Protein AF-A0AB33T6G6-F1 (afdb_monomer)

Structure (mmCIF, N/CA/C/O backbone):
data_AF-A0AB33T6G6-F1
#
_entry.id   AF-A0AB33T6G6-F1
#
loop_
_atom_site.group_PDB
_atom_site.id
_atom_site.type_symbol
_atom_site.label_atom_id
_atom_site.label_alt_id
_atom_site.label_comp_id
_atom_site.label_asym_id
_atom_site.label_entity_id
_atom_site.label_seq_id
_atom_site.pdbx_PDB_ins_code
_atom_site.Cartn_x
_atom_site.Cartn_y
_atom_site.Cartn_z
_atom_site.occupancy
_atom_site.B_iso_or_equiv
_atom_site.auth_seq_id
_atom_site.auth_comp_id
_atom_site.auth_asym_id
_atom_site.auth_atom_id
_atom_site.pdbx_PDB_model_num
ATOM 1 N N . MET A 1 1 ? -14.603 -18.882 16.325 1.00 35.31 1 MET A N 1
ATOM 2 C CA . MET A 1 1 ? -15.376 -18.020 15.404 1.00 35.31 1 MET A CA 1
ATOM 3 C C . MET A 1 1 ? -14.390 -17.087 14.718 1.00 35.31 1 MET A C 1
ATOM 5 O O . MET A 1 1 ? -13.525 -16.579 15.430 1.00 35.31 1 MET A O 1
ATOM 9 N N . PRO A 1 2 ? -14.438 -16.913 13.386 1.00 43.94 2 PRO A N 1
ATOM 10 C CA . PRO A 1 2 ? -13.569 -15.949 12.714 1.00 43.94 2 PRO A CA 1
ATOM 11 C C . PRO A 1 2 ? -13.846 -14.572 13.319 1.00 43.94 2 PRO A C 1
ATOM 13 O O . PRO A 1 2 ? -15.006 -14.263 13.574 1.00 43.94 2 PRO A O 1
ATOM 16 N N . ARG A 1 3 ? -12.805 -13.794 13.635 1.00 54.28 3 ARG A N 1
ATOM 17 C CA . ARG A 1 3 ? -12.955 -12.442 14.195 1.00 54.28 3 ARG A CA 1
ATOM 18 C C . ARG A 1 3 ? -13.510 -11.539 13.083 1.00 54.28 3 ARG A C 1
ATOM 20 O O . ARG A 1 3 ? -12.729 -11.187 12.201 1.00 54.28 3 ARG A O 1
ATOM 27 N N . PRO A 1 4 ? -14.816 -11.207 13.075 1.00 54.97 4 PRO A N 1
ATOM 28 C CA . PRO A 1 4 ? -15.449 -10.558 11.921 1.00 54.97 4 PRO A CA 1
ATOM 29 C C . PRO A 1 4 ? -14.885 -9.148 11.685 1.00 54.97 4 PRO A C 1
ATOM 31 O O . PRO A 1 4 ? -14.823 -8.649 10.574 1.00 54.97 4 PRO A O 1
ATOM 34 N N . ASP A 1 5 ? -14.357 -8.525 12.736 1.00 68.50 5 ASP A N 1
ATOM 35 C CA . ASP A 1 5 ? -14.033 -7.106 12.780 1.00 68.50 5 ASP A CA 1
ATOM 36 C C . ASP A 1 5 ? -12.799 -6.664 11.980 1.00 68.50 5 ASP A C 1
ATOM 38 O O . ASP A 1 5 ? -12.730 -5.495 11.618 1.00 68.50 5 ASP A O 1
ATOM 42 N N . ILE A 1 6 ? -11.829 -7.538 11.693 1.00 78.00 6 ILE A N 1
ATOM 43 C CA . ILE A 1 6 ? -10.658 -7.156 10.879 1.00 78.00 6 ILE A CA 1
ATOM 44 C C . ILE A 1 6 ? -10.973 -7.289 9.390 1.00 78.00 6 ILE A C 1
ATOM 46 O O . ILE A 1 6 ? -10.716 -6.360 8.625 1.00 78.00 6 ILE A O 1
ATOM 50 N N . GLY A 1 7 ? -11.556 -8.425 8.995 1.00 83.25 7 GLY A N 1
ATOM 51 C CA . GLY A 1 7 ? -11.952 -8.681 7.611 1.00 83.25 7 GLY A CA 1
ATOM 52 C C . GLY A 1 7 ? -13.000 -7.680 7.133 1.00 83.25 7 GLY A C 1
ATOM 53 O O . GLY A 1 7 ? -12.818 -7.074 6.081 1.00 83.25 7 GLY A O 1
ATOM 54 N N . ASP A 1 8 ? -14.025 -7.421 7.950 1.00 88.00 8 ASP A N 1
ATOM 55 C CA . ASP A 1 8 ? -15.102 -6.487 7.609 1.00 88.00 8 ASP A CA 1
ATOM 56 C C . ASP A 1 8 ? -14.605 -5.038 7.513 1.00 88.00 8 ASP A C 1
ATOM 58 O O . ASP A 1 8 ? -15.056 -4.285 6.649 1.00 88.00 8 ASP A O 1
ATOM 62 N N . VAL A 1 9 ? -13.655 -4.633 8.368 1.00 90.12 9 VAL A N 1
ATOM 63 C CA . VAL A 1 9 ? -13.054 -3.292 8.288 1.00 90.12 9 VAL A CA 1
ATOM 64 C C . VAL A 1 9 ? -12.162 -3.159 7.061 1.00 90.12 9 VAL A C 1
ATOM 66 O O . VAL A 1 9 ? -12.222 -2.137 6.378 1.00 90.12 9 VAL A O 1
ATOM 69 N N . ARG A 1 10 ? -11.361 -4.182 6.746 1.00 87.94 10 ARG A N 1
ATOM 70 C CA . ARG A 1 10 ? -10.512 -4.185 5.549 1.00 87.94 10 ARG A CA 1
ATOM 71 C C . ARG A 1 10 ? -11.341 -4.147 4.267 1.00 87.94 10 ARG A C 1
ATOM 73 O O . ARG A 1 10 ? -11.039 -3.356 3.383 1.00 87.94 10 ARG A O 1
ATOM 80 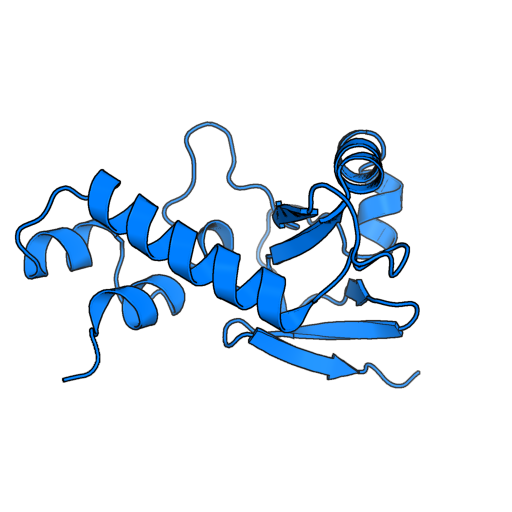N N . ALA A 1 11 ? -12.409 -4.940 4.208 1.00 86.44 11 ALA A N 1
ATOM 81 C CA . ALA A 1 11 ? -13.349 -4.979 3.089 1.00 86.44 11 ALA A CA 1
ATOM 82 C C . ALA A 1 11 ? -14.259 -3.736 3.008 1.00 86.44 11 ALA A C 1
ATOM 84 O O . ALA A 1 11 ? -15.074 -3.628 2.096 1.00 86.44 11 ALA A O 1
ATOM 85 N N . GLY A 1 12 ? -14.170 -2.809 3.969 1.00 88.44 12 GLY A N 1
AT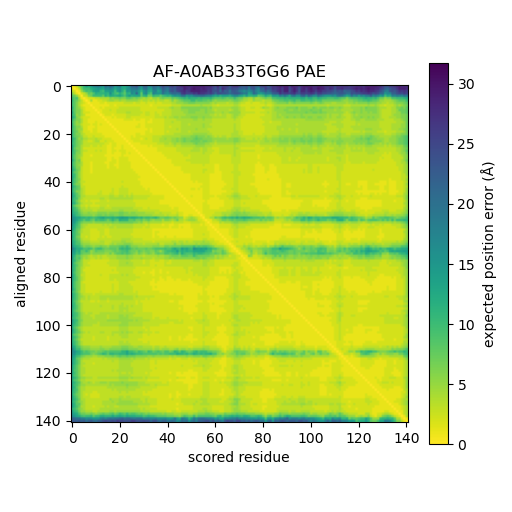OM 86 C CA . GLY A 1 12 ? -15.008 -1.610 4.013 1.00 88.44 12 GLY A CA 1
ATOM 87 C C . GLY A 1 12 ? -16.481 -1.865 4.339 1.00 88.44 12 GLY A C 1
ATOM 88 O O . GLY A 1 12 ? -17.283 -0.939 4.249 1.00 88.44 12 GLY A O 1
ATOM 89 N N . LEU A 1 13 ? -16.838 -3.080 4.765 1.00 90.06 13 LEU A N 1
ATOM 90 C CA . LEU A 1 13 ? -18.183 -3.430 5.230 1.00 90.06 13 LEU A CA 1
ATOM 91 C C . LEU A 1 13 ? -18.527 -2.706 6.537 1.00 90.06 13 LEU A C 1
ATOM 93 O O . LEU A 1 13 ? -19.686 -2.377 6.789 1.00 90.06 13 LEU A O 1
ATOM 97 N N . LEU A 1 14 ? -17.513 -2.430 7.362 1.00 90.50 14 LEU A N 1
ATOM 98 C CA . LEU A 1 14 ? -17.628 -1.625 8.572 1.00 90.50 14 LEU A CA 1
ATOM 99 C C . LEU A 1 14 ? -16.531 -0.565 8.619 1.00 90.50 14 LEU A C 1
ATOM 101 O O . LEU A 1 14 ? -15.361 -0.825 8.359 1.00 90.50 14 LEU A O 1
ATOM 105 N N . THR A 1 15 ? -16.874 0.636 9.072 1.00 91.25 15 THR A N 1
ATOM 106 C CA . THR A 1 15 ? -15.847 1.583 9.519 1.00 91.25 15 THR A CA 1
ATOM 107 C C . THR A 1 15 ? -15.214 1.092 10.822 1.00 91.25 15 THR A C 1
ATOM 109 O O . THR A 1 15 ? -15.870 0.444 11.645 1.00 91.25 15 THR A O 1
ATOM 112 N N . VAL A 1 16 ? -13.972 1.507 11.095 1.00 91.62 16 VAL A N 1
ATOM 113 C CA . VAL A 1 16 ? -13.303 1.256 12.388 1.00 91.62 16 VAL A CA 1
ATOM 114 C C . VAL A 1 16 ? -14.191 1.667 13.569 1.00 91.62 16 VAL A C 1
ATOM 116 O O . VAL A 1 16 ? -14.249 0.968 14.576 1.00 91.62 16 VAL A O 1
ATOM 119 N N . LYS A 1 17 ? -14.912 2.792 13.463 1.00 91.81 17 LYS A N 1
ATOM 120 C CA . LYS A 1 17 ? -15.793 3.283 14.534 1.00 91.81 17 LYS A CA 1
ATOM 121 C C . LYS A 1 17 ? -16.971 2.339 14.788 1.00 91.81 17 LYS A C 1
ATOM 123 O O . LYS A 1 17 ? -17.280 2.069 15.947 1.00 91.81 17 LYS A O 1
ATOM 128 N N . GLN A 1 18 ? -17.617 1.838 13.732 1.00 92.12 18 GLN A N 1
ATOM 129 C CA . GLN A 1 18 ? -18.726 0.886 13.855 1.00 92.12 18 GLN A CA 1
ATOM 130 C C . GLN A 1 18 ? -18.246 -0.442 14.447 1.00 92.12 18 GLN A C 1
ATOM 132 O O . GLN A 1 18 ? -18.812 -0.905 15.436 1.00 92.12 18 GLN A O 1
ATOM 137 N N . ALA A 1 19 ? -17.160 -1.002 13.911 1.00 92.19 19 ALA A N 1
ATOM 138 C CA . ALA A 1 19 ? -16.590 -2.252 14.402 1.00 92.19 19 ALA A CA 1
ATOM 139 C C . ALA A 1 19 ? -16.109 -2.134 15.862 1.00 92.19 19 ALA A C 1
ATOM 141 O O . ALA A 1 19 ? -16.397 -2.999 16.690 1.00 92.19 19 ALA A O 1
ATOM 142 N N . ALA A 1 20 ? -15.473 -1.017 16.231 1.00 92.31 20 ALA A N 1
ATOM 143 C CA . ALA A 1 20 ? -15.041 -0.766 17.604 1.00 92.31 20 ALA A CA 1
ATOM 144 C C . ALA A 1 20 ? -16.221 -0.638 18.578 1.00 92.31 20 ALA A C 1
ATOM 146 O O . ALA A 1 20 ? -16.138 -1.130 19.704 1.00 92.31 20 ALA A O 1
ATOM 147 N N . ARG A 1 21 ? -17.335 -0.028 18.144 1.00 92.62 21 ARG A N 1
ATOM 148 C CA . ARG A 1 21 ? -18.574 0.039 18.932 1.00 92.62 21 ARG A CA 1
ATOM 149 C C . ARG A 1 21 ? -19.158 -1.350 19.176 1.00 92.62 21 ARG A C 1
ATOM 151 O O . ARG A 1 21 ? -19.505 -1.642 20.314 1.00 92.62 21 ARG A O 1
ATOM 158 N N . ILE A 1 22 ? -19.238 -2.192 18.144 1.00 90.56 22 ILE A N 1
ATOM 159 C CA . ILE A 1 22 ? -19.728 -3.577 18.263 1.00 90.56 22 ILE A CA 1
ATOM 160 C C . ILE A 1 22 ? -18.853 -4.376 19.235 1.00 90.56 22 ILE A C 1
ATOM 162 O O . ILE A 1 22 ? -19.362 -5.106 20.080 1.00 90.56 22 ILE A O 1
ATOM 166 N N . ARG A 1 23 ? -17.531 -4.192 19.158 1.00 86.94 23 ARG A N 1
ATOM 167 C CA . ARG A 1 23 ? -16.556 -4.883 20.008 1.00 86.94 23 ARG A CA 1
ATOM 168 C C . ARG A 1 23 ? -16.450 -4.321 21.431 1.00 86.94 23 ARG A C 1
ATOM 170 O O . ARG A 1 23 ? -15.828 -4.950 22.283 1.00 86.94 23 ARG A O 1
ATOM 177 N N . GLY A 1 24 ? -17.003 -3.137 21.694 1.00 92.12 24 GLY A N 1
ATOM 178 C CA . GLY A 1 24 ? -16.850 -2.449 22.977 1.00 92.12 24 GLY A CA 1
ATOM 179 C C . GLY A 1 24 ? -15.411 -1.996 23.258 1.00 92.12 24 GLY A C 1
ATOM 180 O O . GLY A 1 24 ? -14.983 -1.989 24.410 1.00 92.12 24 GLY A O 1
ATOM 181 N N . CYS A 1 25 ? -14.639 -1.635 22.225 1.00 92.44 25 CYS A N 1
ATOM 182 C CA . CYS A 1 25 ? -13.249 -1.189 22.364 1.00 92.44 25 CYS A CA 1
ATOM 183 C C . CYS A 1 25 ? -13.021 0.234 21.829 1.00 92.44 25 CYS A C 1
ATOM 185 O O . CYS A 1 25 ? -13.865 0.827 21.159 1.00 92.44 25 CYS A O 1
ATOM 187 N N . LYS A 1 26 ? -11.842 0.806 22.105 1.00 94.88 26 LYS A N 1
ATOM 188 C CA . LYS A 1 26 ? -11.465 2.124 21.568 1.00 94.88 26 LYS A CA 1
ATOM 189 C C . LYS A 1 26 ? -11.196 2.023 20.053 1.00 94.88 26 LYS A C 1
ATOM 191 O O . LYS A 1 26 ? -10.426 1.146 19.662 1.00 94.88 26 LYS A O 1
ATOM 196 N N . PRO A 1 27 ? -11.708 2.940 19.207 1.00 92.88 27 PRO A N 1
ATOM 197 C CA . PRO A 1 27 ? -11.452 2.920 17.762 1.00 92.88 27 PRO A CA 1
ATOM 198 C C . PRO A 1 27 ? -9.967 2.895 17.394 1.00 92.88 27 PRO A C 1
ATOM 200 O O . PRO A 1 27 ? -9.561 2.087 16.572 1.00 92.88 27 PRO A O 1
ATOM 203 N N . LYS A 1 28 ? -9.137 3.696 18.075 1.00 92.12 28 LYS A N 1
ATOM 204 C CA . LYS A 1 28 ? -7.683 3.734 17.844 1.00 92.12 28 LYS A CA 1
ATOM 205 C C . LYS A 1 28 ? -7.001 2.381 18.085 1.00 92.12 28 LYS A C 1
ATOM 207 O O . LYS A 1 28 ? -6.057 2.033 17.388 1.00 92.12 28 LYS A O 1
ATOM 212 N N . TYR A 1 29 ? -7.480 1.621 19.073 1.00 93.19 29 TYR A N 1
ATOM 213 C CA . TYR A 1 29 ? -6.962 0.281 19.346 1.00 93.19 29 TYR A CA 1
ATOM 214 C C . TYR A 1 29 ? -7.318 -0.681 18.211 1.00 93.19 29 TYR A C 1
ATOM 216 O O . TYR A 1 29 ? -6.450 -1.405 17.732 1.00 93.19 29 TYR A O 1
ATOM 224 N N . LEU A 1 30 ? -8.569 -0.647 17.740 1.00 92.62 30 LEU A N 1
ATOM 225 C CA . LEU A 1 30 ? -8.988 -1.483 16.618 1.00 92.62 30 LEU A CA 1
ATOM 226 C C . LEU A 1 30 ? -8.263 -1.103 15.321 1.00 92.62 30 LEU A C 1
ATOM 228 O O . LEU A 1 30 ? -7.771 -1.992 14.641 1.00 92.62 30 LEU A O 1
ATOM 232 N N . GLU A 1 31 ? -8.130 0.189 15.010 1.00 93.06 31 GLU A N 1
ATOM 233 C CA . GLU A 1 31 ? -7.348 0.666 13.859 1.00 93.06 31 GLU A CA 1
ATOM 234 C C . GLU A 1 31 ? -5.919 0.120 13.888 1.00 93.06 31 GLU A C 1
ATOM 236 O O . GLU A 1 31 ? -5.442 -0.402 12.885 1.00 93.06 31 GLU A O 1
ATOM 241 N N . GLN A 1 32 ? -5.250 0.186 15.043 1.00 93.56 32 GLN A N 1
ATOM 242 C CA . GLN A 1 32 ? -3.901 -0.351 15.187 1.00 93.56 32 GLN A CA 1
ATOM 243 C C . GLN A 1 32 ? -3.868 -1.868 14.962 1.00 93.56 32 GLN A C 1
ATOM 245 O O . GLN A 1 32 ? -2.969 -2.347 14.279 1.00 93.56 32 GLN A O 1
ATOM 250 N N . LEU A 1 33 ? -4.832 -2.622 15.498 1.00 93.62 33 LEU A N 1
ATOM 251 C CA . LEU A 1 33 ? -4.917 -4.068 15.271 1.00 93.62 33 LEU A CA 1
ATOM 252 C C . LEU A 1 33 ? -5.130 -4.415 13.794 1.00 93.62 33 LEU A C 1
ATOM 254 O O . LEU A 1 33 ? -4.448 -5.299 13.280 1.00 9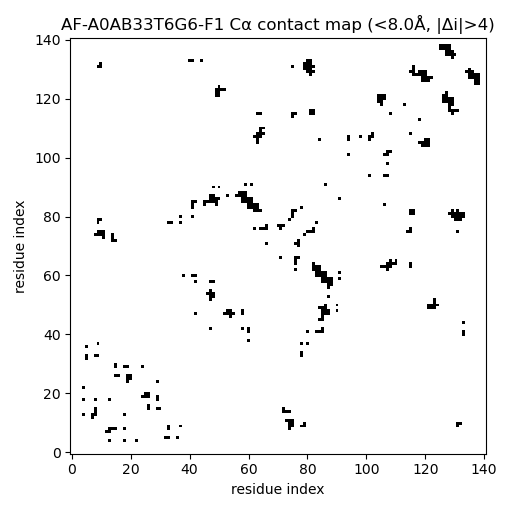3.62 33 LEU A O 1
ATOM 258 N N . VAL A 1 34 ? -6.053 -3.722 13.123 1.00 93.81 34 VAL A N 1
ATOM 259 C CA . VAL A 1 34 ? -6.323 -3.914 11.691 1.00 93.81 34 VAL A CA 1
ATOM 260 C C . VAL A 1 34 ? -5.075 -3.582 10.881 1.00 93.81 34 VAL A C 1
ATOM 262 O O . VAL A 1 34 ? -4.667 -4.380 10.045 1.00 93.81 34 VAL A O 1
ATOM 265 N N . TRP A 1 35 ? -4.415 -2.459 11.178 1.00 94.75 35 TRP A N 1
ATOM 266 C CA . TRP A 1 35 ? -3.182 -2.067 10.500 1.00 94.75 35 TRP A CA 1
ATOM 267 C C . TRP A 1 35 ? -2.057 -3.090 10.678 1.00 94.75 35 TRP A C 1
ATOM 269 O O . TRP A 1 35 ? -1.377 -3.402 9.709 1.00 94.75 35 TRP A O 1
ATOM 279 N N . GLN A 1 36 ? -1.858 -3.643 11.880 1.00 95.81 36 GLN A N 1
ATOM 280 C CA . GLN A 1 36 ? -0.830 -4.671 12.089 1.00 95.81 36 GLN A CA 1
ATOM 281 C C . GLN A 1 36 ? -1.122 -5.952 11.301 1.00 95.81 36 GLN A C 1
ATOM 283 O O . GLN A 1 36 ? -0.200 -6.517 10.722 1.00 95.81 36 GLN A O 1
ATOM 288 N N . ALA A 1 37 ? -2.387 -6.383 11.243 1.00 94.88 37 ALA A N 1
ATOM 289 C CA . ALA A 1 37 ? -2.783 -7.542 10.446 1.00 94.88 37 ALA A CA 1
ATOM 290 C C . ALA A 1 37 ? -2.557 -7.294 8.945 1.00 94.88 37 ALA A C 1
ATOM 292 O O . ALA A 1 37 ? -1.874 -8.066 8.290 1.00 94.88 37 ALA A O 1
ATOM 293 N N 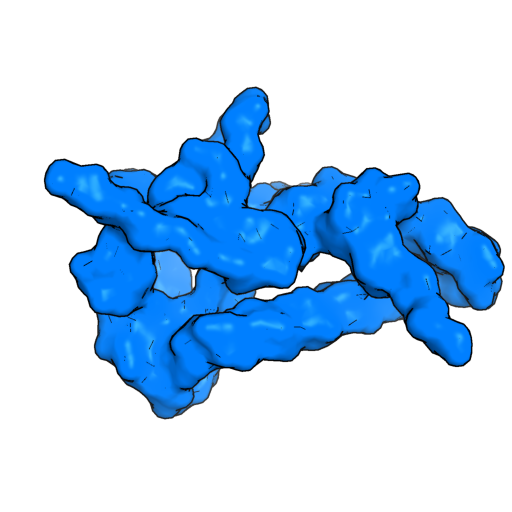. VAL A 1 38 ? -3.034 -6.160 8.423 1.00 95.12 38 VAL A N 1
ATOM 294 C CA . VAL A 1 38 ? -2.841 -5.774 7.015 1.00 95.12 38 VAL A CA 1
ATOM 295 C C . VAL A 1 38 ? -1.360 -5.653 6.664 1.00 95.12 38 VAL A C 1
ATOM 297 O O . VAL A 1 38 ? -0.933 -6.126 5.616 1.00 95.12 38 VAL A O 1
ATOM 300 N N . LYS A 1 39 ? -0.560 -5.039 7.542 1.00 96.38 39 LYS A N 1
ATOM 301 C CA . LYS A 1 39 ? 0.885 -4.915 7.345 1.00 96.38 39 LYS A CA 1
ATOM 302 C C . LYS A 1 39 ? 1.547 -6.291 7.246 1.00 96.38 39 LYS A C 1
ATOM 304 O O . LYS A 1 39 ? 2.393 -6.473 6.378 1.00 96.38 39 LYS A O 1
ATOM 309 N N . ALA A 1 40 ? 1.173 -7.232 8.113 1.00 96.62 40 ALA A N 1
ATOM 310 C CA . ALA A 1 40 ? 1.685 -8.598 8.062 1.00 96.62 40 ALA A CA 1
ATOM 311 C C . ALA A 1 40 ? 1.313 -9.286 6.739 1.00 96.62 40 ALA A C 1
ATOM 313 O O . ALA A 1 40 ? 2.204 -9.794 6.067 1.00 96.62 40 ALA A O 1
ATOM 314 N N . ASP A 1 41 ? 0.048 -9.198 6.319 1.00 96.69 41 ASP A N 1
ATOM 315 C CA . ASP A 1 41 ? -0.433 -9.827 5.082 1.00 96.69 41 ASP A CA 1
ATOM 316 C C . ASP A 1 41 ? 0.257 -9.250 3.827 1.00 96.69 41 ASP A C 1
ATOM 318 O O . ASP A 1 41 ? 0.572 -9.981 2.890 1.00 96.69 41 ASP A O 1
ATOM 322 N N . VAL A 1 42 ? 0.531 -7.939 3.790 1.00 97.88 42 VAL A N 1
ATOM 323 C CA . VAL A 1 42 ? 1.253 -7.302 2.669 1.00 97.88 42 VAL A CA 1
ATOM 324 C C . VAL A 1 42 ? 2.720 -7.736 2.628 1.00 97.88 42 VAL A C 1
ATOM 326 O O . VAL A 1 42 ? 3.237 -8.042 1.553 1.00 97.88 42 VAL A O 1
ATOM 329 N N . LEU A 1 43 ? 3.381 -7.795 3.789 1.00 97.81 43 LEU A N 1
ATOM 330 C CA . LEU A 1 43 ? 4.761 -8.275 3.889 1.00 97.81 43 LEU A CA 1
ATOM 331 C C . LEU A 1 43 ? 4.871 -9.756 3.514 1.00 97.81 43 LEU A C 1
ATOM 333 O O . LEU A 1 43 ? 5.840 -10.137 2.868 1.00 97.81 43 LEU A O 1
ATOM 337 N N . GLU A 1 44 ? 3.889 -10.578 3.881 1.00 97.38 44 GLU A N 1
ATOM 338 C CA . GLU A 1 44 ? 3.826 -11.987 3.488 1.00 97.38 44 GLU A CA 1
ATOM 339 C C . GLU A 1 44 ? 3.607 -12.141 1.979 1.00 97.38 44 GLU A C 1
ATOM 341 O O . GLU A 1 44 ? 4.329 -12.898 1.331 1.00 97.38 44 GLU A O 1
ATOM 346 N N . ARG A 1 45 ? 2.667 -11.380 1.398 1.00 97.62 45 ARG A N 1
ATOM 347 C CA . ARG A 1 45 ? 2.395 -11.393 -0.048 1.00 97.62 45 ARG A CA 1
ATOM 348 C C . ARG A 1 45 ? 3.639 -11.039 -0.859 1.00 97.62 45 ARG A C 1
ATOM 350 O O . ARG A 1 45 ? 3.891 -11.651 -1.898 1.00 97.62 45 ARG A O 1
ATOM 357 N N . ASP A 1 46 ? 4.361 -10.001 -0.443 1.00 98.00 46 ASP A N 1
ATOM 358 C CA . ASP A 1 46 ? 5.487 -9.463 -1.206 1.00 98.00 46 ASP A CA 1
ATOM 359 C C . ASP A 1 46 ? 6.814 -10.144 -0.879 1.00 98.00 46 ASP A C 1
ATOM 361 O O . ASP A 1 46 ? 7.593 -10.394 -1.792 1.00 98.00 46 ASP A O 1
ATOM 365 N N . GLY A 1 47 ? 7.097 -10.452 0.386 1.00 97.56 47 GLY A N 1
ATOM 366 C CA . GLY A 1 47 ? 8.333 -11.104 0.842 1.00 97.56 47 GLY A CA 1
ATOM 367 C C . GLY A 1 47 ? 9.629 -10.300 0.635 1.00 97.56 47 GLY A C 1
ATOM 368 O O . GLY A 1 47 ? 10.652 -10.621 1.233 1.00 97.56 47 GLY A O 1
ATOM 369 N N . ALA A 1 48 ? 9.600 -9.257 -0.194 1.00 98.38 48 ALA A N 1
ATOM 370 C CA . ALA A 1 48 ? 10.730 -8.430 -0.581 1.00 98.38 48 ALA A CA 1
ATOM 371 C C . ALA A 1 48 ? 10.268 -7.053 -1.077 1.00 98.38 48 ALA A C 1
ATOM 373 O O . ALA A 1 48 ? 9.089 -6.827 -1.352 1.00 98.38 48 ALA A O 1
ATOM 374 N N . CYS A 1 49 ? 11.218 -6.128 -1.234 1.00 98.62 49 CYS A N 1
ATOM 375 C CA . CYS A 1 49 ? 10.966 -4.858 -1.910 1.00 98.62 49 CYS A CA 1
ATOM 376 C C . CYS A 1 49 ? 10.485 -5.100 -3.350 1.00 98.62 49 CYS A C 1
ATOM 378 O O . CYS A 1 49 ? 11.231 -5.668 -4.148 1.00 98.62 49 CYS A O 1
ATOM 380 N N . VAL A 1 50 ? 9.297 -4.608 -3.713 1.00 98.62 50 VAL A N 1
ATOM 381 C CA . VAL A 1 50 ? 8.705 -4.846 -5.043 1.00 98.62 50 VAL A CA 1
ATOM 382 C C . VAL A 1 50 ? 9.493 -4.231 -6.203 1.00 98.62 50 VAL A C 1
ATOM 384 O O . VAL A 1 50 ? 9.299 -4.643 -7.344 1.00 98.62 50 VAL A O 1
ATOM 387 N N . ILE A 1 51 ? 10.395 -3.283 -5.922 1.00 98.25 51 ILE A N 1
ATOM 388 C CA . ILE A 1 51 ? 11.229 -2.614 -6.931 1.00 98.25 51 ILE A CA 1
ATOM 389 C C . ILE A 1 51 ? 12.537 -3.377 -7.165 1.00 98.25 51 ILE A C 1
ATOM 391 O O . ILE A 1 51 ? 12.848 -3.743 -8.294 1.00 98.25 51 ILE A O 1
ATOM 395 N N . CYS A 1 52 ? 13.306 -3.654 -6.106 1.00 97.75 52 CYS A N 1
ATOM 396 C CA . CYS A 1 52 ? 14.642 -4.251 -6.235 1.00 97.75 52 CYS A CA 1
ATOM 397 C C . CYS A 1 52 ? 14.725 -5.738 -5.880 1.00 97.75 52 CYS A C 1
ATOM 399 O O . CYS A 1 52 ? 15.809 -6.311 -5.926 1.00 97.75 52 CYS A O 1
ATOM 401 N N . SER A 1 53 ? 13.608 -6.366 -5.507 1.00 98.06 53 SER A N 1
ATOM 402 C CA . SER A 1 53 ? 13.505 -7.789 -5.146 1.00 98.06 53 SER A CA 1
ATOM 403 C C . SER A 1 53 ? 14.367 -8.234 -3.954 1.00 98.06 53 SER A C 1
ATOM 405 O O . SER A 1 53 ? 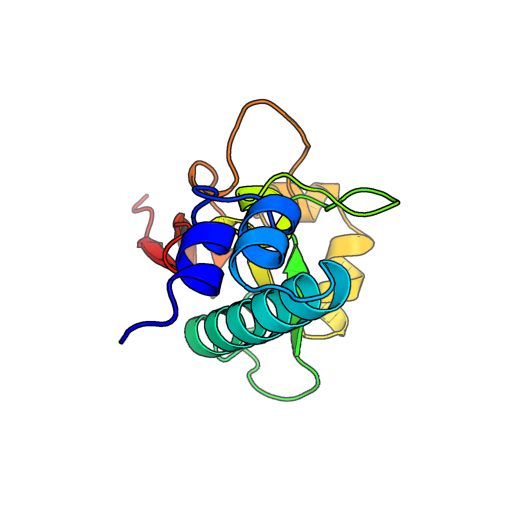14.488 -9.428 -3.693 1.00 98.06 53 SER A O 1
ATOM 407 N N . ARG A 1 54 ? 14.955 -7.295 -3.201 1.00 96.38 54 ARG A N 1
ATOM 408 C CA . ARG A 1 54 ? 15.736 -7.596 -1.995 1.00 96.38 54 ARG A CA 1
ATOM 409 C C . ARG A 1 54 ? 14.807 -7.911 -0.811 1.00 96.38 54 ARG A C 1
ATOM 411 O O . ARG A 1 54 ? 13.962 -7.065 -0.495 1.00 96.38 54 ARG A O 1
ATOM 418 N N . PRO A 1 55 ? 14.934 -9.094 -0.175 1.00 94.56 55 PRO A N 1
ATOM 419 C CA . PRO A 1 55 ? 14.136 -9.474 0.993 1.00 94.56 55 PRO A CA 1
ATOM 420 C C . PRO A 1 55 ? 14.741 -8.983 2.316 1.00 94.56 55 PRO A C 1
ATOM 422 O O . PRO A 1 55 ? 14.099 -9.058 3.360 1.00 94.56 55 PRO A O 1
ATOM 425 N N . ASP A 1 56 ? 15.990 -8.523 2.292 1.00 88.69 56 ASP A N 1
ATOM 426 C CA . ASP A 1 56 ? 16.762 -8.135 3.459 1.00 88.69 56 ASP A CA 1
ATOM 427 C C . ASP A 1 56 ? 16.643 -6.639 3.794 1.00 88.69 56 ASP A C 1
ATOM 429 O O . ASP A 1 56 ? 16.297 -5.790 2.968 1.00 88.69 56 ASP A O 1
ATOM 433 N N . GLY A 1 57 ? 16.940 -6.314 5.054 1.00 85.88 57 GLY A N 1
ATOM 434 C CA . GLY A 1 57 ? 16.846 -4.959 5.592 1.00 85.88 57 GLY A CA 1
ATOM 435 C C . GLY A 1 57 ? 15.459 -4.597 6.133 1.00 85.88 57 GLY A C 1
ATOM 436 O O . GLY A 1 57 ? 14.589 -5.442 6.332 1.00 85.88 57 GLY A O 1
ATOM 437 N N . VAL A 1 58 ? 15.271 -3.311 6.443 1.00 93.50 58 VAL A N 1
ATOM 438 C CA . VAL A 1 58 ? 13.986 -2.801 6.941 1.00 93.50 58 VAL A CA 1
ATOM 439 C C . VAL A 1 58 ? 13.034 -2.615 5.761 1.00 93.50 58 VAL A C 1
ATOM 441 O O . VAL A 1 58 ? 13.271 -1.769 4.891 1.00 93.50 58 VAL A O 1
ATOM 444 N N . LEU A 1 59 ? 11.964 -3.410 5.760 1.00 97.38 59 LEU A N 1
ATOM 445 C CA . LEU A 1 59 ? 10.861 -3.323 4.811 1.00 97.38 59 LEU A CA 1
ATOM 446 C C . LEU A 1 59 ? 9.707 -2.503 5.404 1.00 97.38 59 LEU A C 1
ATOM 448 O O . LEU A 1 59 ? 9.221 -2.766 6.509 1.00 97.38 59 LEU A O 1
ATOM 452 N N . ASP A 1 60 ? 9.264 -1.515 4.637 1.00 96.94 60 ASP A N 1
ATOM 453 C CA . ASP A 1 60 ? 8.124 -0.656 4.920 1.00 96.94 60 ASP A CA 1
ATOM 454 C C . ASP A 1 60 ? 6.950 -1.058 4.019 1.00 96.94 60 ASP A C 1
ATOM 456 O O . ASP A 1 60 ? 7.121 -1.361 2.839 1.00 96.94 60 ASP A O 1
ATOM 460 N N . VAL A 1 61 ? 5.737 -1.018 4.572 1.00 97.88 61 VAL A N 1
ATOM 461 C CA . VAL A 1 61 ? 4.514 -1.088 3.768 1.00 97.88 61 VAL A CA 1
ATOM 462 C C . VAL A 1 61 ? 4.143 0.335 3.372 1.00 97.88 61 VAL A C 1
ATOM 464 O O . VAL A 1 61 ? 3.881 1.170 4.240 1.00 97.88 61 VAL A O 1
ATOM 467 N N . HIS A 1 62 ? 4.148 0.590 2.070 1.00 97.81 62 HIS A N 1
ATOM 468 C CA . HIS A 1 62 ? 3.910 1.883 1.452 1.00 97.81 62 HIS A CA 1
ATOM 469 C C . HIS A 1 62 ? 2.495 1.955 0.871 1.00 97.81 62 HIS A C 1
ATOM 471 O O . HIS A 1 62 ? 2.046 1.032 0.190 1.00 97.81 62 HIS A O 1
ATOM 477 N N . HIS A 1 63 ? 1.807 3.066 1.132 1.00 97.88 63 HIS A N 1
ATOM 478 C CA . HIS A 1 63 ? 0.521 3.399 0.522 1.00 97.88 63 HIS A CA 1
ATOM 479 C C . HIS A 1 63 ? 0.739 4.030 -0.854 1.00 97.88 63 HIS A C 1
ATOM 481 O O . HIS A 1 63 ? 1.281 5.127 -0.924 1.00 97.88 63 HIS A O 1
ATOM 487 N N . ARG A 1 64 ? 0.239 3.397 -1.921 1.00 97.94 64 ARG A N 1
ATOM 488 C CA . ARG A 1 64 ? 0.294 3.935 -3.291 1.00 97.94 64 ARG A CA 1
ATOM 489 C C . ARG A 1 64 ? -0.523 5.227 -3.398 1.00 97.94 64 ARG A C 1
ATOM 491 O O . ARG A 1 64 ? -0.034 6.257 -3.847 1.00 97.94 64 ARG A O 1
ATOM 498 N N . MET A 1 65 ? -1.768 5.191 -2.931 1.00 96.88 65 MET A N 1
ATOM 499 C CA . MET A 1 65 ? -2.618 6.359 -2.711 1.00 96.88 65 MET A CA 1
ATOM 500 C C . MET A 1 65 ? -2.502 6.786 -1.249 1.00 96.88 65 MET A C 1
ATOM 502 O O . MET A 1 65 ? -2.864 6.031 -0.338 1.00 96.88 65 MET A O 1
ATOM 506 N N . ALA A 1 66 ? -1.999 7.997 -1.022 1.00 93.88 66 ALA A N 1
ATOM 507 C CA . ALA A 1 66 ? -1.732 8.509 0.316 1.00 93.88 66 ALA A CA 1
ATOM 508 C C . ALA A 1 66 ? -3.003 8.575 1.186 1.00 93.88 66 ALA A C 1
ATOM 510 O O . ALA A 1 66 ? -4.113 8.792 0.713 1.00 93.88 66 ALA A O 1
ATOM 511 N N . ARG A 1 67 ? -2.848 8.446 2.509 1.00 91.62 67 ARG A N 1
ATOM 512 C CA . ARG A 1 67 ? -3.975 8.567 3.458 1.00 91.62 67 ARG A CA 1
ATOM 513 C C . ARG A 1 67 ? -4.399 10.015 3.741 1.00 91.62 67 ARG A C 1
ATOM 515 O O . ARG A 1 67 ? -5.398 10.212 4.427 1.00 91.62 67 ARG A O 1
ATOM 522 N N . GLY A 1 68 ? -3.630 10.998 3.272 1.00 85.31 68 GLY A N 1
ATOM 523 C CA . GLY A 1 68 ? -3.770 12.405 3.649 1.00 85.31 68 GLY A CA 1
ATOM 524 C C . GLY A 1 68 ? -3.350 12.706 5.097 1.00 85.31 68 GLY A C 1
ATOM 525 O O . GLY A 1 68 ? -3.242 11.823 5.956 1.00 85.31 68 GLY A O 1
ATOM 526 N N . SER A 1 69 ? -3.103 13.985 5.379 1.00 77.12 69 SER A N 1
ATOM 527 C CA . SER A 1 69 ? -2.798 14.473 6.729 1.00 77.12 69 SER A CA 1
ATOM 528 C C . SER A 1 69 ? -4.012 14.294 7.646 1.00 77.12 69 SER A C 1
ATOM 530 O O . SER A 1 69 ? -5.086 14.813 7.363 1.00 77.12 69 SER A O 1
ATOM 532 N N . GLY A 1 70 ? -3.843 13.566 8.754 1.00 77.44 70 GLY A N 1
ATOM 533 C CA . GLY A 1 70 ? -4.937 13.209 9.674 1.00 77.44 70 GLY A CA 1
ATOM 534 C C . GLY A 1 70 ? -5.511 11.803 9.464 1.00 77.44 70 GLY A C 1
ATOM 535 O O . GLY A 1 70 ? -6.324 11.352 10.272 1.00 77.44 70 GLY A O 1
ATOM 536 N N . GLY A 1 71 ? -5.033 11.083 8.444 1.00 83.25 71 GLY A N 1
ATOM 537 C CA . GLY A 1 71 ? -5.505 9.747 8.100 1.00 83.25 71 GLY A CA 1
ATOM 538 C C . GLY A 1 71 ? -6.831 9.766 7.340 1.00 83.25 71 GLY A C 1
ATOM 539 O O . GLY A 1 71 ? -7.411 10.810 7.061 1.00 83.25 71 GLY A O 1
ATOM 540 N N . THR A 1 72 ? -7.327 8.573 7.018 1.00 87.31 72 THR A N 1
ATOM 541 C CA . THR A 1 72 ? -8.551 8.380 6.234 1.00 87.31 72 THR A CA 1
ATOM 542 C C . THR A 1 72 ? -9.425 7.303 6.860 1.00 87.31 72 THR A C 1
ATOM 544 O O . THR A 1 72 ? -8.916 6.324 7.412 1.00 87.31 72 THR A O 1
ATOM 547 N N . SER A 1 73 ? -10.744 7.488 6.776 1.00 85.81 73 SER A N 1
ATOM 548 C CA . SER A 1 73 ? -11.743 6.473 7.127 1.00 85.81 73 SER A CA 1
ATOM 549 C C . SER A 1 73 ? -12.166 5.609 5.938 1.00 85.81 73 SER A C 1
ATOM 551 O O . SER A 1 73 ? -12.984 4.709 6.115 1.00 85.81 73 SER A O 1
ATOM 553 N N . VAL A 1 74 ? -11.658 5.896 4.737 1.00 90.12 74 VAL A N 1
ATOM 554 C CA . VAL A 1 74 ? -11.952 5.129 3.524 1.00 90.12 74 VAL A CA 1
ATOM 555 C C . VAL A 1 74 ? -11.128 3.844 3.551 1.00 90.12 74 VAL A C 1
ATOM 557 O O . VAL A 1 74 ? -9.899 3.892 3.517 1.00 90.12 74 VAL A O 1
ATOM 560 N N . ALA A 1 75 ? -11.803 2.697 3.642 1.00 90.81 75 ALA A N 1
ATOM 561 C CA . ALA A 1 75 ? -11.164 1.410 3.913 1.00 90.81 75 ALA A CA 1
ATOM 562 C C . ALA A 1 75 ? -10.138 0.999 2.849 1.00 90.81 75 ALA A C 1
ATOM 564 O O . ALA A 1 75 ? -9.015 0.661 3.213 1.00 90.81 75 ALA A O 1
ATOM 565 N N . HIS A 1 76 ? -10.465 1.112 1.556 1.00 91.06 76 HIS A N 1
ATOM 566 C CA . HIS A 1 76 ? -9.534 0.742 0.482 1.00 91.06 76 HIS A CA 1
ATOM 567 C C . HIS A 1 76 ? -8.274 1.629 0.459 1.00 91.06 76 HIS A C 1
ATOM 569 O O . HIS A 1 76 ? -7.207 1.168 0.071 1.00 91.06 76 HIS A O 1
ATOM 575 N N . ILE A 1 77 ? -8.349 2.873 0.953 1.00 93.62 77 ILE A N 1
ATOM 576 C CA . ILE A 1 77 ? -7.169 3.739 1.101 1.00 93.62 77 ILE A CA 1
ATOM 577 C C . ILE A 1 77 ? -6.399 3.384 2.380 1.00 93.62 77 ILE A C 1
ATOM 579 O O . ILE A 1 77 ? -5.177 3.273 2.356 1.00 93.62 77 ILE A O 1
ATOM 583 N N . ALA A 1 78 ? -7.089 3.198 3.511 1.00 93.25 78 ALA A N 1
ATOM 584 C CA . ALA A 1 78 ? -6.449 2.940 4.803 1.00 93.25 78 ALA A CA 1
ATOM 585 C C . ALA A 1 78 ? -5.793 1.551 4.889 1.00 93.25 78 ALA A C 1
ATOM 587 O O . ALA A 1 78 ? -4.684 1.432 5.417 1.00 93.25 78 ALA A O 1
ATOM 588 N N . PHE A 1 79 ? -6.491 0.527 4.396 1.00 94.25 79 PHE A N 1
ATOM 589 C CA . PHE A 1 79 ? -6.227 -0.893 4.645 1.00 94.25 79 PHE A CA 1
ATOM 590 C C . PHE A 1 79 ? -6.333 -1.778 3.394 1.00 94.25 79 PHE A C 1
ATOM 592 O O . PHE A 1 79 ? -6.018 -2.964 3.487 1.00 94.25 79 PHE A O 1
ATOM 599 N N . GLY A 1 80 ? -6.803 -1.246 2.260 1.00 94.06 80 GLY A N 1
ATOM 600 C CA . GLY A 1 80 ? -6.980 -2.016 1.028 1.00 94.06 80 GLY A CA 1
ATOM 601 C C . GLY A 1 80 ? -5.650 -2.565 0.533 1.00 94.06 80 GLY A C 1
ATOM 602 O O . GLY A 1 80 ? -4.703 -1.808 0.316 1.00 94.06 80 GLY A O 1
ATOM 603 N N . MET A 1 81 ? -5.558 -3.885 0.368 1.00 95.69 81 MET A N 1
ATOM 604 C CA . MET A 1 81 ? -4.299 -4.536 -0.007 1.00 95.69 81 MET A CA 1
ATOM 605 C C . MET A 1 81 ? -3.842 -4.158 -1.416 1.00 95.69 81 MET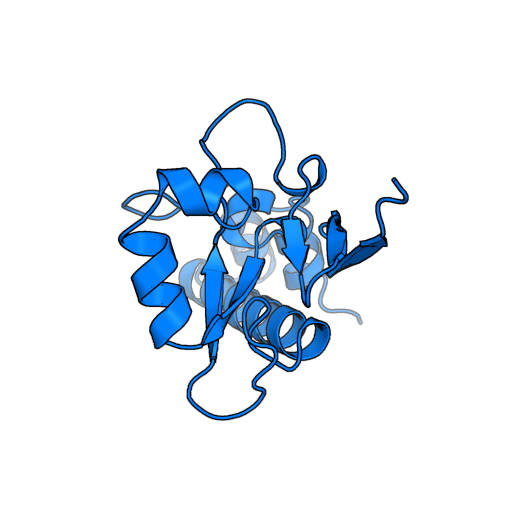 A C 1
ATOM 607 O O . MET A 1 81 ? -2.641 -4.201 -1.694 1.00 95.69 81 MET A O 1
ATOM 611 N N . ALA A 1 82 ? -4.762 -3.716 -2.279 1.00 97.00 82 ALA A N 1
ATOM 612 C CA . ALA A 1 82 ? -4.413 -3.167 -3.579 1.00 97.00 82 ALA A CA 1
ATOM 613 C C . ALA A 1 82 ? -3.663 -1.833 -3.477 1.00 97.00 82 ALA A C 1
ATOM 615 O O . ALA A 1 82 ? -2.862 -1.500 -4.348 1.00 97.00 82 ALA A O 1
ATOM 616 N N . ASN A 1 83 ? -3.892 -1.073 -2.406 1.00 97.69 83 ASN A N 1
ATOM 617 C CA . ASN A 1 83 ? -3.253 0.216 -2.175 1.00 97.69 83 ASN A CA 1
ATOM 618 C C . ASN A 1 83 ? -1.880 0.105 -1.499 1.00 97.69 83 ASN A C 1
ATOM 620 O 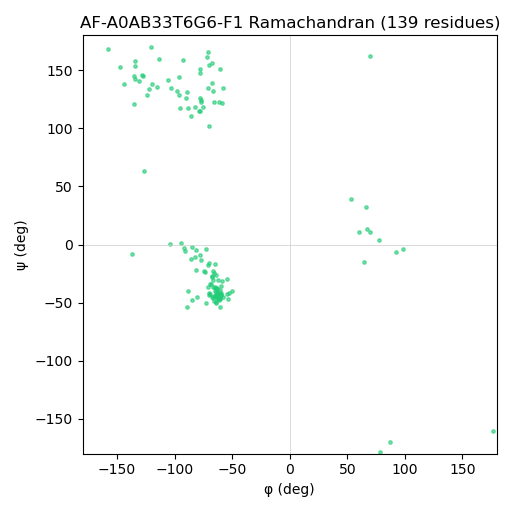O . ASN A 1 83 ? -1.241 1.121 -1.243 1.00 97.69 83 ASN A O 1
ATOM 624 N N . LEU A 1 84 ? -1.434 -1.101 -1.156 1.00 98.19 84 LEU A N 1
ATOM 625 C CA . LEU A 1 84 ? -0.268 -1.313 -0.309 1.00 98.19 84 LEU A CA 1
ATOM 626 C C . LEU A 1 84 ? 0.770 -2.155 -1.034 1.00 98.19 84 LEU A C 1
ATOM 628 O O . LEU A 1 84 ? 0.431 -3.196 -1.592 1.00 98.19 84 LEU A O 1
ATOM 632 N N . ILE A 1 85 ? 2.030 -1.734 -0.988 1.00 98.62 85 ILE A N 1
ATOM 633 C CA . ILE A 1 85 ? 3.180 -2.484 -1.514 1.00 98.62 85 ILE A CA 1
ATOM 634 C C . ILE A 1 85 ? 4.326 -2.480 -0.512 1.00 98.62 85 ILE A C 1
ATOM 636 O O . ILE A 1 85 ? 4.455 -1.562 0.297 1.00 98.62 85 ILE A O 1
ATOM 640 N N . THR A 1 86 ? 5.174 -3.499 -0.573 1.00 98.75 86 THR A N 1
ATOM 641 C CA . THR A 1 86 ? 6.374 -3.583 0.261 1.00 98.75 86 THR A CA 1
ATOM 642 C C . THR A 1 86 ? 7.568 -2.930 -0.426 1.00 98.75 86 THR A C 1
ATOM 644 O O . THR A 1 86 ? 7.931 -3.297 -1.542 1.00 98.75 86 THR A O 1
ATOM 647 N N . LEU A 1 87 ? 8.222 -1.989 0.253 1.00 98.62 87 LEU A N 1
ATOM 648 C CA . LEU A 1 87 ? 9.430 -1.310 -0.219 1.00 98.62 87 LEU A CA 1
ATOM 649 C C . LEU A 1 87 ? 10.529 -1.390 0.840 1.00 98.62 87 LEU A C 1
ATOM 651 O O . LEU A 1 87 ? 10.260 -1.307 2.035 1.00 98.62 87 LEU A O 1
ATOM 655 N N . CYS A 1 88 ? 11.791 -1.499 0.422 1.00 98.25 88 CYS A N 1
ATOM 656 C CA . CYS A 1 88 ? 12.890 -1.216 1.344 1.00 98.25 88 CYS A CA 1
ATOM 657 C C . CYS A 1 88 ? 12.972 0.293 1.614 1.00 98.25 88 CYS A C 1
ATOM 659 O O . CYS A 1 88 ? 12.482 1.103 0.824 1.00 98.25 88 CYS A O 1
ATOM 661 N N . ARG A 1 89 ? 13.641 0.683 2.703 1.00 96.75 89 ARG A N 1
ATOM 662 C CA . ARG A 1 89 ? 13.737 2.093 3.114 1.00 96.75 89 ARG A CA 1
ATOM 663 C C . ARG A 1 89 ? 14.228 3.044 2.013 1.00 96.75 89 ARG A C 1
ATOM 665 O O . ARG A 1 89 ? 13.696 4.142 1.880 1.00 96.75 89 ARG A O 1
ATOM 672 N N . GLU A 1 90 ? 15.226 2.623 1.241 1.00 97.25 90 GLU A N 1
ATOM 673 C CA . GLU A 1 90 ? 15.804 3.392 0.130 1.00 97.25 90 GLU A CA 1
ATOM 674 C C . GLU A 1 90 ? 14.753 3.699 -0.945 1.00 97.25 90 GLU A C 1
ATOM 676 O O . GLU A 1 90 ? 14.507 4.860 -1.263 1.00 97.25 90 GLU A O 1
ATOM 681 N N . HIS A 1 91 ? 14.069 2.664 -1.435 1.00 98.19 91 HIS A N 1
ATOM 682 C CA . HIS A 1 91 ? 13.032 2.804 -2.454 1.00 98.19 91 HIS A CA 1
ATOM 683 C C . HIS A 1 91 ? 11.790 3.516 -1.930 1.00 98.19 91 HIS A C 1
ATOM 685 O O . HIS A 1 91 ? 11.177 4.287 -2.657 1.00 98.19 91 HIS A O 1
ATOM 691 N N . HIS A 1 92 ? 11.442 3.312 -0.660 1.00 97.94 92 HIS A N 1
ATOM 692 C CA . HIS A 1 92 ? 10.349 4.039 -0.030 1.00 97.94 92 HIS A CA 1
ATOM 693 C C . HIS A 1 92 ? 10.620 5.551 -0.030 1.00 97.94 92 HIS A C 1
ATOM 695 O O . HIS A 1 92 ? 9.769 6.332 -0.441 1.00 97.94 92 HIS A O 1
ATOM 701 N N . MET A 1 93 ? 11.829 5.969 0.358 1.00 97.62 93 MET A N 1
ATOM 702 C CA . MET A 1 93 ? 12.231 7.376 0.290 1.00 97.62 93 MET A CA 1
ATOM 703 C C . MET A 1 93 ? 12.292 7.897 -1.148 1.00 97.62 93 MET A C 1
ATOM 705 O O . MET A 1 93 ? 11.888 9.030 -1.401 1.00 97.62 93 MET A O 1
ATOM 709 N N . TRP A 1 94 ? 12.789 7.082 -2.080 1.00 98.25 94 TRP A N 1
ATOM 710 C CA . TRP A 1 94 ? 12.878 7.459 -3.485 1.00 98.25 94 TRP A CA 1
ATOM 711 C C . TRP A 1 94 ? 11.492 7.691 -4.103 1.00 98.25 94 TRP A C 1
ATOM 713 O O . TRP A 1 94 ? 11.297 8.720 -4.743 1.00 98.25 94 TRP A O 1
ATOM 723 N N . VAL A 1 95 ? 10.514 6.813 -3.848 1.00 98.25 95 VAL A N 1
ATOM 724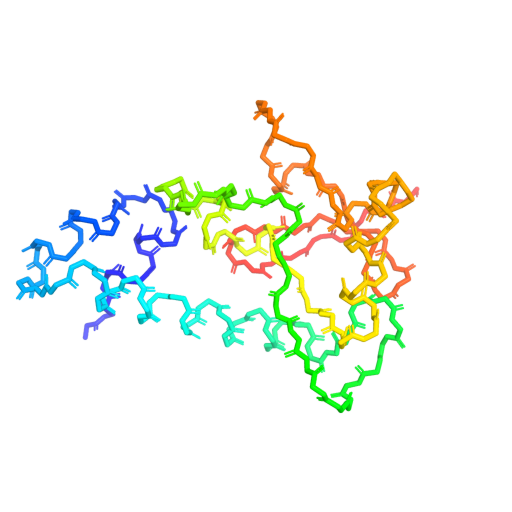 C CA . VAL A 1 95 ? 9.126 6.960 -4.330 1.00 98.25 95 VAL A CA 1
ATOM 725 C C . VAL A 1 95 ? 8.481 8.238 -3.791 1.00 98.25 95 VAL A C 1
ATOM 727 O O . VAL A 1 95 ? 7.778 8.944 -4.515 1.00 98.25 95 VAL A O 1
ATOM 730 N N . GLU A 1 96 ? 8.742 8.580 -2.528 1.00 96.88 96 GLU A N 1
ATOM 731 C CA . GLU A 1 96 ? 8.223 9.822 -1.954 1.00 96.88 96 GLU A CA 1
ATOM 732 C C . GLU A 1 96 ? 8.880 11.074 -2.546 1.00 96.88 96 GLU A C 1
ATOM 734 O O . GLU A 1 96 ? 8.205 12.093 -2.704 1.00 96.88 96 GLU A O 1
ATOM 739 N N . GLY A 1 97 ? 10.166 10.993 -2.900 1.00 97.81 97 GLY A N 1
ATOM 740 C CA . GLY A 1 97 ? 10.930 12.084 -3.508 1.00 97.81 97 GLY A CA 1
ATOM 741 C C . GLY A 1 97 ? 10.734 12.258 -5.018 1.00 97.81 97 GLY A C 1
ATOM 742 O O . GLY A 1 97 ? 10.966 13.355 -5.516 1.00 97.81 97 GLY A O 1
ATOM 743 N N . ASN A 1 98 ? 10.288 11.219 -5.734 1.00 98.12 98 ASN A N 1
ATOM 744 C CA . ASN A 1 98 ? 10.149 11.201 -7.198 1.00 98.12 98 ASN A CA 1
ATOM 745 C C . ASN A 1 98 ? 8.722 10.787 -7.605 1.00 98.12 98 ASN A C 1
ATOM 747 O O . ASN A 1 98 ? 8.515 9.728 -8.200 1.00 98.12 98 ASN A O 1
ATOM 751 N N . PRO A 1 99 ? 7.701 11.587 -7.249 1.00 96.81 99 PRO A N 1
ATOM 752 C CA . PRO A 1 99 ? 6.309 11.167 -7.354 1.00 96.81 99 PRO A CA 1
ATOM 753 C C . PRO A 1 99 ? 5.825 10.990 -8.797 1.00 96.81 99 PRO A C 1
ATOM 755 O O . PRO A 1 99 ? 4.913 10.202 -9.020 1.00 96.81 99 PRO A O 1
ATOM 758 N N . ASP A 1 100 ? 6.386 11.711 -9.767 1.00 97.44 100 ASP A N 1
ATOM 759 C CA . ASP A 1 100 ? 5.943 11.631 -11.164 1.00 97.44 100 ASP A CA 1
ATOM 760 C C . ASP A 1 100 ? 6.382 10.302 -11.794 1.00 97.44 100 ASP A C 1
ATOM 762 O O . ASP A 1 100 ? 5.535 9.538 -12.248 1.00 97.44 100 ASP A O 1
ATOM 766 N N . GLU A 1 101 ? 7.662 9.941 -11.668 1.00 97.75 101 GLU A N 1
ATOM 767 C CA . GLU A 1 101 ? 8.186 8.638 -12.106 1.00 97.75 101 GLU A CA 1
ATOM 768 C C . GLU A 1 101 ? 7.541 7.475 -11.330 1.00 97.75 101 GLU A C 1
ATOM 770 O O . GLU A 1 101 ? 7.171 6.445 -11.892 1.00 97.75 101 GLU A O 1
ATOM 775 N N . ALA A 1 102 ? 7.298 7.648 -10.027 1.00 98.25 102 ALA A N 1
ATOM 776 C CA . ALA A 1 102 ? 6.600 6.638 -9.239 1.00 98.25 102 ALA A CA 1
ATOM 777 C C . ALA A 1 102 ? 5.156 6.382 -9.714 1.00 98.25 102 ALA A C 1
ATOM 779 O O . ALA A 1 102 ? 4.659 5.262 -9.560 1.00 98.25 102 ALA A O 1
ATOM 780 N N . ARG A 1 103 ? 4.471 7.388 -10.280 1.00 97.94 103 ARG A N 1
ATOM 781 C CA . ARG A 1 103 ? 3.129 7.215 -10.863 1.00 97.94 103 ARG A CA 1
ATOM 782 C C . ARG A 1 103 ? 3.162 6.423 -12.159 1.00 97.94 103 ARG A C 1
ATOM 784 O O . ARG A 1 103 ? 2.269 5.607 -12.364 1.00 97.94 103 ARG A O 1
ATOM 791 N N . GLU A 1 104 ? 4.191 6.596 -12.987 1.00 97.38 104 GLU A N 1
ATOM 792 C CA . GLU A 1 104 ? 4.361 5.823 -14.228 1.00 97.38 104 GLU A CA 1
ATOM 793 C C . GLU A 1 104 ? 4.427 4.313 -13.957 1.00 97.38 104 GLU A C 1
ATOM 795 O O . GLU A 1 104 ? 3.935 3.505 -14.741 1.00 97.38 104 GLU A O 1
ATOM 800 N N . HIS A 1 105 ? 4.964 3.927 -12.799 1.00 98.06 105 HIS A N 1
ATOM 801 C CA . HIS A 1 105 ? 5.042 2.536 -12.350 1.00 98.06 105 HIS A CA 1
ATOM 802 C C . HIS A 1 105 ? 3.881 2.092 -11.449 1.00 98.06 105 HIS A C 1
ATOM 804 O O . HIS A 1 105 ? 3.867 0.957 -10.963 1.00 98.06 105 HIS A O 1
ATOM 810 N N . GLY A 1 106 ? 2.921 2.978 -11.178 1.00 98.12 106 GLY A N 1
ATOM 811 C CA . GLY A 1 106 ? 1.807 2.721 -10.270 1.00 98.12 106 GLY A CA 1
ATOM 812 C C . GLY A 1 106 ? 2.210 2.565 -8.800 1.00 98.12 106 GLY A C 1
ATOM 813 O O . GLY A 1 106 ? 1.396 2.102 -8.001 1.00 98.12 106 GLY A O 1
ATOM 814 N N . TRP A 1 107 ? 3.438 2.928 -8.411 1.00 98.44 107 TRP A N 1
ATOM 815 C CA . TRP A 1 107 ? 3.890 2.923 -7.012 1.00 98.44 107 TRP A CA 1
ATOM 816 C C . TRP A 1 107 ? 3.301 4.076 -6.209 1.00 98.44 107 TRP A C 1
ATOM 818 O O . TRP A 1 107 ? 3.181 3.956 -4.995 1.00 98.44 107 TRP A O 1
ATOM 828 N N . LYS A 1 108 ? 2.888 5.148 -6.890 1.00 97.88 108 LYS A N 1
ATOM 829 C CA . LYS A 1 108 ? 2.138 6.270 -6.328 1.00 97.88 108 LYS A CA 1
ATOM 830 C C . LYS A 1 108 ? 0.894 6.526 -7.173 1.00 97.88 108 LYS A C 1
ATOM 832 O O . LYS A 1 108 ? 0.919 6.316 -8.379 1.00 97.88 108 LYS A O 1
ATOM 837 N N . LEU A 1 109 ? -0.194 6.951 -6.544 1.00 97.00 109 LEU A N 1
ATOM 838 C CA . LEU A 1 109 ? -1.489 7.183 -7.181 1.00 97.00 109 LEU A CA 1
ATOM 839 C C . LEU A 1 109 ? -2.066 8.519 -6.715 1.00 97.00 109 LEU A C 1
ATOM 841 O O . LEU A 1 109 ? -1.960 8.873 -5.537 1.00 97.00 109 LEU A O 1
ATOM 845 N N . ASP A 1 110 ? -2.717 9.233 -7.629 1.00 93.88 110 ASP A N 1
ATOM 846 C CA . ASP A 1 110 ? -3.481 10.430 -7.287 1.00 93.88 110 ASP A CA 1
ATOM 847 C C . ASP A 1 110 ? -4.832 10.061 -6.673 1.00 93.88 110 ASP A C 1
ATOM 849 O O . ASP A 1 110 ? -5.422 9.025 -6.980 1.00 93.88 110 ASP A O 1
ATOM 853 N N . HIS A 1 111 ? -5.345 10.934 -5.808 1.00 89.81 111 HIS A N 1
ATOM 854 C CA . HIS A 1 111 ? -6.726 10.824 -5.353 1.00 89.81 111 HIS A CA 1
ATOM 855 C C . HIS A 1 111 ? -7.692 11.098 -6.511 1.00 89.81 111 HIS A C 1
ATOM 857 O O . HIS A 1 111 ? -7.499 12.041 -7.276 1.00 89.81 111 HIS A O 1
ATOM 863 N N . GLY A 1 112 ? -8.766 10.316 -6.594 1.00 85.06 112 GLY A N 1
ATOM 864 C CA . GLY A 1 112 ? -9.803 10.475 -7.607 1.00 85.06 112 GLY A CA 1
ATOM 865 C C . GLY A 1 112 ? -10.864 9.385 -7.504 1.00 85.06 112 GLY A C 1
ATOM 866 O O . GLY A 1 112 ? -10.982 8.728 -6.469 1.00 85.06 112 GLY A O 1
ATOM 867 N N . ASP A 1 113 ? -11.609 9.192 -8.590 1.00 80.50 113 ASP A N 1
ATOM 868 C CA . ASP A 1 113 ? -12.713 8.225 -8.654 1.00 80.50 113 ASP A CA 1
ATOM 869 C C . ASP A 1 113 ? -12.250 6.783 -8.934 1.00 80.50 113 ASP A C 1
ATOM 871 O O . ASP A 1 113 ? -13.034 5.843 -8.803 1.00 80.50 113 ASP A O 1
ATOM 875 N N . THR A 1 114 ? -10.981 6.587 -9.301 1.00 91.31 114 THR A N 1
ATOM 876 C CA . THR A 1 114 ? -10.428 5.262 -9.605 1.00 91.31 114 THR A CA 1
ATOM 877 C C . THR A 1 114 ? -9.864 4.596 -8.354 1.00 91.31 114 THR A C 1
ATOM 879 O O . THR A 1 114 ? -9.065 5.184 -7.622 1.00 91.31 114 THR A O 1
ATOM 882 N N . LEU A 1 115 ? -10.238 3.336 -8.125 1.00 93.69 115 LEU A N 1
ATOM 883 C CA . LEU A 1 115 ? -9.737 2.564 -6.993 1.00 93.69 115 LEU A CA 1
ATOM 884 C C . LEU A 1 115 ? -8.315 2.045 -7.265 1.00 93.69 115 LEU A C 1
ATOM 886 O O . LEU A 1 115 ? -8.007 1.662 -8.393 1.00 93.69 115 LEU A O 1
ATOM 890 N N . PRO A 1 116 ? -7.455 1.914 -6.236 1.00 96.00 116 PRO A N 1
ATOM 891 C CA . PRO A 1 116 ? -6.138 1.290 -6.391 1.00 96.00 116 PRO A CA 1
ATOM 892 C C . PRO A 1 116 ? -6.173 -0.121 -7.000 1.00 96.00 116 PRO A C 1
ATOM 894 O O . PRO A 1 116 ? -5.223 -0.514 -7.675 1.00 96.00 116 PRO A O 1
ATOM 897 N N . ALA A 1 117 ? -7.262 -0.871 -6.782 1.00 95.94 117 ALA A N 1
ATOM 898 C CA . ALA A 1 117 ? -7.470 -2.207 -7.348 1.00 95.94 117 ALA A CA 1
ATOM 899 C C . ALA A 1 117 ? -7.732 -2.207 -8.864 1.00 95.94 117 ALA A C 1
ATOM 901 O O . ALA A 1 117 ? -7.582 -3.235 -9.532 1.00 95.94 117 ALA A O 1
ATOM 902 N N . ASP A 1 118 ? -8.098 -1.053 -9.420 1.00 95.94 118 ASP A N 1
ATOM 903 C CA . ASP A 1 118 ? -8.318 -0.847 -10.851 1.00 95.94 118 ASP A CA 1
ATOM 904 C C . ASP A 1 118 ? -7.071 -0.386 -11.596 1.00 95.94 118 ASP A C 1
ATOM 906 O O . ASP A 1 118 ? -7.080 -0.324 -12.823 1.00 95.94 118 ASP A O 1
ATOM 910 N N . LEU A 1 119 ? -5.987 -0.118 -10.867 1.00 96.62 119 LEU A N 1
ATOM 911 C CA . LEU A 1 119 ? -4.760 0.439 -11.413 1.00 96.62 119 LEU A CA 1
ATOM 912 C C . LEU A 1 119 ? -3.598 -0.537 -11.283 1.00 96.62 119 LEU A C 1
ATOM 914 O O . LEU A 1 119 ? -3.352 -1.134 -10.230 1.00 96.62 119 LEU A O 1
ATOM 918 N N . GLU A 1 120 ? -2.850 -0.640 -12.370 1.00 97.81 120 GLU A N 1
ATOM 919 C CA . GLU A 1 120 ? -1.669 -1.480 -12.478 1.00 97.81 120 GLU A CA 1
ATOM 920 C C . GLU A 1 120 ? -0.523 -0.982 -11.593 1.00 97.81 120 GLU A C 1
ATOM 922 O O . GLU A 1 120 ? -0.452 0.189 -11.210 1.00 97.81 120 GLU A O 1
ATOM 927 N N . VAL A 1 121 ? 0.373 -1.898 -11.243 1.00 98.25 121 VAL A N 1
ATOM 928 C CA . VAL A 1 121 ? 1.613 -1.607 -10.529 1.00 98.25 121 VAL A CA 1
ATOM 929 C C . VAL A 1 121 ? 2.726 -2.513 -11.033 1.00 98.25 121 VAL A C 1
ATOM 931 O O . VAL A 1 121 ? 2.529 -3.714 -11.230 1.00 98.25 121 VAL A O 1
ATOM 934 N N . LEU A 1 122 ? 3.913 -1.942 -11.219 1.00 98.25 122 LEU A N 1
ATOM 935 C CA . LEU A 1 122 ? 5.113 -2.708 -11.518 1.00 98.25 122 LEU A CA 1
ATOM 936 C C . LEU A 1 122 ? 5.603 -3.399 -10.241 1.00 98.25 122 LEU A C 1
ATOM 938 O O . LEU A 1 122 ? 5.952 -2.750 -9.256 1.00 98.25 122 LEU A O 1
ATOM 942 N N . ARG A 1 123 ? 5.643 -4.728 -10.248 1.00 97.12 123 ARG A N 1
ATOM 943 C CA . ARG A 1 123 ? 6.054 -5.546 -9.107 1.00 97.12 123 ARG A CA 1
ATOM 944 C C . ARG A 1 123 ? 6.996 -6.642 -9.574 1.00 97.12 123 ARG A C 1
ATOM 946 O O . ARG A 1 123 ? 6.631 -7.466 -10.404 1.00 97.12 123 ARG A O 1
ATOM 953 N N . PHE A 1 124 ? 8.210 -6.655 -9.029 1.00 97.19 124 PHE A N 1
ATOM 954 C CA . PHE A 1 124 ? 9.252 -7.628 -9.375 1.00 97.19 124 PHE A CA 1
ATOM 955 C C . PHE A 1 124 ? 9.522 -7.706 -10.888 1.00 97.19 124 PHE A C 1
ATOM 957 O O . PHE A 1 124 ? 9.708 -8.783 -11.446 1.00 97.19 124 PHE A O 1
ATOM 964 N N . GLY A 1 125 ? 9.500 -6.551 -11.561 1.00 96.19 125 GLY A N 1
ATOM 965 C CA . GLY A 1 125 ? 9.712 -6.454 -13.008 1.00 96.19 125 GLY A CA 1
ATOM 966 C C . GLY A 1 125 ? 8.512 -6.853 -13.876 1.00 96.19 125 GLY A C 1
ATOM 967 O O . GLY A 1 125 ? 8.640 -6.832 -15.095 1.00 96.19 125 GLY A O 1
ATOM 968 N N . ALA A 1 126 ? 7.359 -7.184 -13.287 1.00 96.25 126 ALA A N 1
ATOM 969 C CA . ALA A 1 126 ? 6.131 -7.497 -14.013 1.00 96.25 126 ALA A CA 1
ATOM 970 C C . ALA A 1 126 ? 4.998 -6.533 -13.647 1.00 96.25 126 ALA A C 1
ATOM 972 O O . ALA A 1 126 ? 4.795 -6.205 -12.477 1.00 96.25 126 ALA A O 1
ATOM 973 N N . THR A 1 127 ? 4.233 -6.099 -14.643 1.00 97.62 127 THR A N 1
ATOM 974 C CA . THR A 1 127 ? 3.033 -5.291 -14.419 1.00 97.62 127 THR A CA 1
ATOM 975 C C . THR A 1 127 ? 1.884 -6.187 -13.966 1.00 97.62 127 THR A C 1
ATOM 977 O O . THR A 1 127 ? 1.556 -7.186 -14.610 1.00 97.62 127 THR A O 1
ATOM 980 N N . VAL A 1 128 ? 1.275 -5.848 -12.830 1.00 97.75 128 VAL A N 1
ATOM 981 C CA . VAL A 1 128 ? 0.169 -6.609 -12.237 1.00 97.75 128 VAL A CA 1
ATOM 982 C C . VAL A 1 128 ? -0.957 -5.681 -11.798 1.00 97.75 128 VAL A C 1
ATOM 984 O O . VAL A 1 128 ? -0.726 -4.513 -11.490 1.00 97.75 128 VAL A O 1
ATOM 987 N N . ARG A 1 129 ? -2.171 -6.218 -11.673 1.00 97.75 129 ARG A N 1
ATOM 988 C CA . ARG A 1 129 ? -3.224 -5.620 -10.842 1.00 97.75 129 ARG A CA 1
ATOM 989 C C . ARG A 1 129 ? -3.254 -6.313 -9.487 1.00 97.75 129 ARG A C 1
ATOM 991 O O . ARG A 1 129 ? -3.244 -7.541 -9.428 1.00 97.75 129 ARG A O 1
ATOM 998 N N . LEU A 1 130 ? -3.286 -5.526 -8.415 1.00 97.62 130 LEU A N 1
ATOM 999 C CA . LEU A 1 130 ? -3.474 -6.011 -7.046 1.00 97.62 130 LEU A CA 1
ATOM 1000 C C . LEU A 1 130 ? -4.949 -5.887 -6.658 1.00 97.62 130 LEU A C 1
ATOM 1002 O O . LEU A 1 130 ? -5.591 -4.905 -7.018 1.00 97.62 130 LEU A O 1
ATOM 1006 N N . PHE A 1 131 ? -5.464 -6.831 -5.876 1.00 95.00 131 PHE A N 1
ATOM 1007 C CA . PHE A 1 131 ? -6.832 -6.805 -5.358 1.00 95.00 131 PHE A CA 1
ATOM 1008 C C . PHE A 1 131 ? -6.853 -6.630 -3.833 1.00 95.00 131 PHE A C 1
ATOM 1010 O O . PHE A 1 131 ? -5.864 -6.874 -3.137 1.00 95.00 131 PHE A O 1
ATOM 1017 N N . ASP A 1 132 ? -7.990 -6.184 -3.296 1.00 91.44 132 ASP A N 1
ATOM 1018 C CA . ASP A 1 132 ? -8.137 -5.874 -1.865 1.00 91.44 132 ASP A CA 1
ATOM 1019 C C . ASP A 1 132 ? -8.134 -7.107 -0.950 1.00 91.44 132 ASP A C 1
ATOM 1021 O O . ASP A 1 132 ? -7.914 -6.978 0.257 1.00 91.44 132 ASP A O 1
ATOM 1025 N N . ASP A 1 133 ? -8.321 -8.301 -1.514 1.00 89.50 133 ASP A N 1
ATOM 1026 C CA . ASP A 1 133 ? -8.139 -9.577 -0.817 1.00 89.50 133 ASP A CA 1
ATOM 1027 C C . ASP A 1 133 ? -6.665 -10.021 -0.739 1.00 89.50 133 ASP A C 1
ATOM 1029 O O . ASP A 1 133 ? -6.362 -11.018 -0.085 1.00 89.50 133 ASP A O 1
ATOM 1033 N N . GLY A 1 134 ? -5.754 -9.273 -1.371 1.00 90.75 134 GLY A N 1
ATOM 1034 C CA . GLY A 1 134 ? -4.322 -9.556 -1.419 1.00 90.75 134 GLY A CA 1
ATOM 1035 C C . GLY A 1 134 ? -3.881 -10.380 -2.626 1.00 90.75 134 GLY A C 1
ATOM 1036 O O . GLY A 1 134 ? -2.676 -10.532 -2.833 1.00 90.75 134 GLY A O 1
ATOM 1037 N N . SER A 1 135 ? -4.815 -10.874 -3.441 1.00 95.38 135 SER A N 1
ATOM 1038 C CA . SER A 1 135 ? -4.492 -11.551 -4.695 1.00 95.38 135 SER A CA 1
ATOM 1039 C C . SER A 1 135 ? -3.976 -10.566 -5.751 1.00 95.38 135 SER A C 1
ATOM 1041 O O . SER A 1 135 ? -4.070 -9.342 -5.609 1.00 95.38 135 SER A O 1
ATOM 1043 N N . PHE A 1 136 ? -3.384 -11.100 -6.817 1.00 96.81 136 PHE A N 1
ATOM 1044 C CA . PHE A 1 136 ? -2.900 -10.306 -7.938 1.00 96.81 136 PHE A CA 1
ATOM 1045 C C . PHE A 1 136 ? -3.025 -11.067 -9.254 1.00 96.81 136 PHE A C 1
ATOM 1047 O O . PHE A 1 136 ? -2.968 -12.296 -9.282 1.00 96.81 136 PHE A O 1
ATOM 1054 N N . LEU A 1 137 ? -3.166 -10.322 -10.348 1.00 96.50 137 LEU A N 1
ATOM 1055 C CA . LEU A 1 137 ? -3.205 -10.854 -11.706 1.00 96.50 137 LEU A CA 1
ATOM 1056 C C . LEU A 1 137 ? -2.118 -10.181 -12.543 1.00 96.50 137 LEU A C 1
ATOM 1058 O O . LEU A 1 137 ? -2.040 -8.953 -12.579 1.00 96.50 137 LEU A O 1
ATOM 1062 N N . ALA A 1 138 ? -1.294 -10.982 -13.217 1.00 92.75 138 ALA A N 1
ATOM 1063 C CA . ALA A 1 138 ? -0.342 -10.464 -14.191 1.00 92.75 138 ALA A CA 1
ATOM 1064 C C . ALA A 1 138 ? -1.088 -9.884 -15.396 1.00 92.75 138 ALA A C 1
ATOM 1066 O O . ALA A 1 138 ? -1.985 -10.529 -15.943 1.00 92.75 138 ALA A O 1
ATOM 1067 N N . VAL A 1 139 ? -0.705 -8.678 -15.806 1.00 89.81 139 VAL A N 1
ATOM 1068 C CA . VAL A 1 139 ? -1.212 -8.071 -17.033 1.00 89.81 139 VAL A CA 1
ATOM 1069 C C . VAL A 1 139 ? -0.329 -8.571 -18.167 1.00 89.81 139 VAL A C 1
ATOM 1071 O O . VAL A 1 139 ? 0.863 -8.272 -18.222 1.00 89.81 139 VAL A O 1
ATOM 1074 N N . VAL A 1 140 ? -0.897 -9.415 -19.024 1.00 74.56 140 VAL A N 1
ATOM 1075 C CA . VAL A 1 140 ? -0.216 -9.882 -20.235 1.00 74.56 140 VAL A CA 1
ATOM 1076 C C . VAL A 1 140 ? -0.275 -8.757 -21.262 1.00 74.56 140 VAL A C 1
ATOM 1078 O O . VAL A 1 140 ? -1.366 -8.261 -21.547 1.00 74.56 140 VAL A O 1
ATOM 1081 N N . ALA A 1 141 ? 0.892 -8.352 -21.762 1.00 58.44 141 ALA A N 1
ATOM 1082 C CA . ALA A 1 141 ? 1.013 -7.435 -22.892 1.00 58.44 141 ALA A CA 1
ATOM 1083 C C . ALA A 1 141 ? 0.541 -8.087 -24.199 1.00 58.44 141 ALA A C 1
ATOM 1085 O O . ALA A 1 141 ? 0.734 -9.320 -24.344 1.00 58.44 141 ALA A O 1
#

Mean predicted aligned error: 3.97 Å

Radius of gyration: 15.15 Å; Cα contacts (8 Å, |Δi|>4): 234; chains: 1; bounding box: 37×32×46 Å

Foldseek 3Di:
DPLVLLVCLLVVVDFLVRSCVVVVHDSVVSLVVSVVVLFVLQCVLQCAAQPPRHNDDDKDKDFQEAQDDPGHRRNCRSRQSLRIHIHHPVVNVVCVVPVVVCVVQSSHDYDDDDGSQNDWHRGNNFIWRAGSVGDIDTDDD

InterPro domains:
  IPR003615 HNH nuclease [SM00507] (37-93)
  IPR003615 HNH nuclease [cd00085] (39-93)

Organism: NCBI:txid36809

Sequence (141 aa):
MPRPDIGDVRAGLLTVKQAARIRGCKPKYLEQLVWQAVKADVLERDGACVICSRPDGVLDV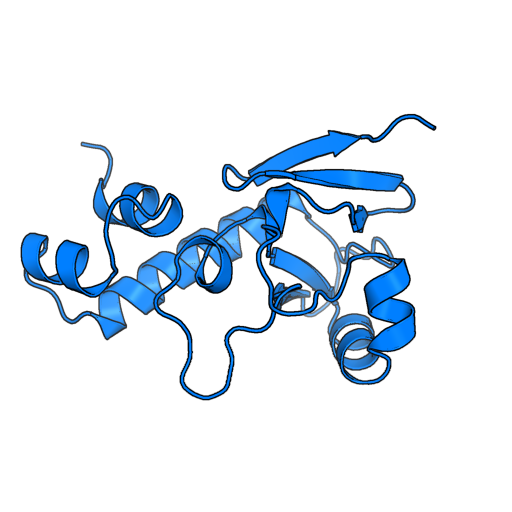HHRMARGSGGTSVAHIAFGMANLITLCREHHMWVEGNPDEAREHGWKLDHGDTLPADLEVLRFGATVRLFDDGSFLAVVA

Secondary structure (DSSP, 8-state):
---HHHHHHHTTSS-HHHHHHHHTS-HHHHHHHHHHHHHHHHHHHHSS-TTT----S-EEEEESB---TT----HHHHT-GGGEEEEEHHHHHHHHH-HHHHHHTTSSB-SSSS-GGGSEEEETTEEEEE-TTS-EEE---

pLDDT: mean 92.19, std 9.9, range [35.31, 98.75]

Nearest PDB structures (foldseek):
  4ldz-assembly1_B  TM=7.539E-01  e=8.380E+00  Bacillus subtilis subsp. subtilis str. 168
  8umf-assembly1_A  TM=5.299E-01  e=1.310E+00  Parasutterella secunda
  3qp6-assembly1_A-2  TM=4.216E-01  e=5.781E+00  Chromobacterium violaceum

Solvent-accessible surface area (backbone atoms only — not comparable to full-atom values): 7735 Å² total; per-residue (Å²): 128,84,72,61,61,49,61,33,26,38,72,48,78,31,48,53,62,57,41,14,58,78,70,72,49,59,38,71,58,48,48,52,52,41,49,52,53,46,49,49,54,45,44,64,72,53,60,23,15,32,80,78,62,49,61,73,77,65,72,42,80,42,57,21,36,70,47,60,92,92,54,56,82,52,25,54,53,64,51,13,38,26,20,46,47,31,25,31,60,68,56,48,52,47,42,71,74,39,53,69,68,22,37,80,40,34,59,30,48,76,90,70,94,70,55,50,49,79,39,56,29,56,42,67,90,39,49,24,32,31,30,63,89,60,52,72,45,78,61,81,130